Protein AF-A0A8J6TV56-F1 (afdb_monomer_lite)

Radius of gyration: 13.83 Å; chains: 1; bounding box: 32×34×37 Å

Secondary structure (DSSP, 8-state):
-EEE-GGGGT-SS-EEE----EEE--SS--SS-EEEE-----TT-TTPEEEEEETTEEEEEEEEEEE-SS-EEEEEGGGHHHHHHHHHHH--

pLDDT: mean 74.77, std 9.4, range [51.62, 90.5]

Foldseek 3Di:
DWWDDQVQVPGPDIDDDPPKDWDWCPVDPDPWTKIKIDDDDDPPQFQTFDWDADPNDTDGAWTFHDDDPGITIITGHPCPVVVVVCCVVVPD

Structure (mmCIF, N/CA/C/O backbone):
data_AF-A0A8J6TV56-F1
#
_entry.id   AF-A0A8J6TV56-F1
#
loop_
_atom_site.group_PDB
_atom_site.id
_atom_site.type_symbol
_atom_site.label_atom_id
_atom_site.label_alt_id
_atom_site.label_comp_id
_atom_site.label_asym_id
_atom_site.label_entity_id
_atom_site.label_seq_id
_atom_site.pdbx_PDB_ins_code
_atom_site.Cartn_x
_atom_site.Cartn_y
_atom_site.Cartn_z
_atom_site.occupancy
_atom_site.B_iso_or_equiv
_atom_site.auth_seq_id
_atom_site.auth_comp_id
_atom_site.auth_asym_id
_atom_site.auth_atom_id
_atom_site.pdbx_PDB_model_num
ATOM 1 N N . SER A 1 1 ? -4.439 -6.865 0.229 1.00 78.12 1 SER A N 1
ATOM 2 C CA . SER A 1 1 ? -4.288 -6.752 -1.227 1.00 78.12 1 SER A CA 1
ATOM 3 C C . SER A 1 1 ? -3.977 -5.333 -1.619 1.00 78.12 1 SER A C 1
ATOM 5 O O . SER A 1 1 ? -4.462 -4.416 -0.968 1.00 78.12 1 SER A O 1
ATOM 7 N N . HIS A 1 2 ? -3.185 -5.159 -2.665 1.00 75.94 2 HIS A N 1
ATOM 8 C CA . HIS A 1 2 ? -2.802 -3.861 -3.211 1.00 75.94 2 HIS A CA 1
ATOM 9 C C . HIS A 1 2 ? -3.393 -3.701 -4.612 1.00 75.94 2 HIS A C 1
ATOM 11 O O . HIS A 1 2 ? -3.500 -4.690 -5.344 1.00 75.94 2 HIS A O 1
ATOM 17 N N . VAL A 1 3 ? -3.797 -2.479 -4.960 1.00 75.69 3 VAL A N 1
ATOM 18 C CA . VAL A 1 3 ? -4.256 -2.139 -6.312 1.00 75.69 3 VAL A CA 1
ATOM 19 C C . VAL A 1 3 ? -3.106 -1.481 -7.042 1.00 75.69 3 VAL A C 1
ATOM 21 O O . VAL A 1 3 ? -2.724 -0.374 -6.687 1.00 75.69 3 VAL A O 1
ATOM 24 N N . GLY A 1 4 ? -2.590 -2.154 -8.065 1.00 68.38 4 GLY A N 1
ATOM 25 C CA . GLY A 1 4 ? -1.649 -1.567 -9.004 1.00 68.38 4 GLY A CA 1
ATOM 26 C C . GLY A 1 4 ? -2.355 -0.728 -10.071 1.00 68.38 4 GLY A C 1
ATOM 27 O O . GLY A 1 4 ? -3.510 -0.971 -10.441 1.00 68.38 4 GLY A O 1
ATOM 28 N N . TYR A 1 5 ? -1.627 0.242 -10.611 1.00 67.56 5 TYR A N 1
ATOM 29 C CA . TYR A 1 5 ? -2.027 1.034 -11.760 1.00 67.56 5 TYR A CA 1
ATOM 30 C C . TYR A 1 5 ? -1.780 0.177 -13.006 1.00 67.56 5 TYR A C 1
ATOM 32 O O . TYR A 1 5 ? -0.686 -0.356 -13.186 1.00 67.56 5 TYR A O 1
ATOM 40 N N . PRO A 1 6 ? -2.784 0.032 -13.883 1.00 63.09 6 PRO A N 1
ATOM 41 C CA . PRO A 1 6 ? -2.711 -0.858 -15.040 1.00 63.09 6 PRO A CA 1
ATOM 42 C C . PRO A 1 6 ? -1.500 -0.605 -15.945 1.00 63.09 6 PRO A C 1
ATOM 44 O O . PRO A 1 6 ? -0.884 -1.548 -16.445 1.00 63.09 6 PRO A O 1
ATOM 47 N N . ALA A 1 7 ? -1.177 0.676 -16.148 1.00 66.31 7 ALA A N 1
ATOM 48 C CA . ALA A 1 7 ? -0.137 1.124 -17.064 1.00 66.31 7 ALA A CA 1
ATOM 49 C C . ALA A 1 7 ? 1.253 0.616 -16.660 1.00 66.31 7 ALA A C 1
ATOM 51 O O .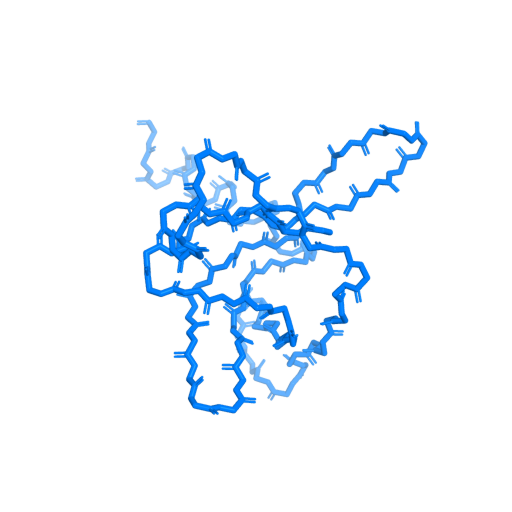 ALA A 1 7 ? 2.063 0.306 -17.532 1.00 66.31 7 ALA A O 1
ATOM 52 N N . ASP A 1 8 ? 1.489 0.448 -15.360 1.00 66.62 8 ASP A N 1
ATOM 53 C CA . ASP A 1 8 ? 2.779 0.034 -14.808 1.00 66.62 8 ASP A CA 1
ATOM 54 C C . ASP A 1 8 ? 3.163 -1.394 -15.219 1.00 66.62 8 ASP A C 1
ATOM 56 O O . ASP A 1 8 ? 4.339 -1.746 -15.252 1.00 66.62 8 ASP A O 1
ATOM 60 N N . PHE A 1 9 ? 2.170 -2.208 -15.587 1.00 68.88 9 PHE A N 1
ATOM 61 C CA . PHE A 1 9 ? 2.344 -3.598 -16.007 1.00 68.88 9 PHE A CA 1
ATOM 62 C C . PHE A 1 9 ? 1.863 -3.839 -17.447 1.00 68.88 9 PHE A C 1
ATOM 64 O O . PHE A 1 9 ? 1.561 -4.970 -17.827 1.00 68.88 9 PHE A O 1
ATOM 71 N N . GLY A 1 10 ? 1.761 -2.774 -18.256 1.00 70.25 10 GLY A N 1
ATOM 72 C CA . GLY A 1 10 ? 1.363 -2.854 -19.667 1.00 70.25 10 GLY A CA 1
ATOM 73 C C . GLY A 1 10 ? -0.103 -3.242 -19.897 1.00 70.25 10 GLY A C 1
ATOM 74 O O . GLY A 1 10 ? -0.465 -3.681 -20.989 1.00 70.25 10 GLY A O 1
ATOM 75 N N . GLY A 1 11 ? -0.951 -3.108 -18.875 1.00 72.06 11 GLY A N 1
ATOM 76 C CA . GLY A 1 11 ? -2.369 -3.449 -18.913 1.00 72.06 11 GLY A CA 1
ATOM 77 C C . GLY A 1 11 ? -3.292 -2.231 -18.988 1.00 72.06 11 GLY A C 1
ATOM 78 O O . GLY A 1 11 ? -2.902 -1.092 -18.754 1.00 72.06 11 GLY A O 1
ATOM 79 N N . LEU A 1 12 ? -4.570 -2.490 -19.279 1.00 70.81 12 LEU A N 1
ATOM 80 C CA . LEU A 1 12 ? -5.650 -1.488 -19.256 1.00 70.81 12 LEU A CA 1
ATOM 81 C C . LEU A 1 12 ? -6.607 -1.667 -18.065 1.00 70.81 12 LEU A C 1
ATOM 83 O O . LEU A 1 12 ? -7.541 -0.887 -17.896 1.00 70.81 12 LEU A O 1
ATOM 87 N N . ARG A 1 13 ? -6.414 -2.713 -17.252 1.00 67.94 13 ARG A N 1
ATOM 88 C CA . ARG A 1 13 ? -7.261 -3.036 -16.096 1.00 67.94 13 ARG A CA 1
ATOM 89 C C . ARG A 1 13 ? -6.464 -2.988 -14.795 1.00 67.94 13 ARG A C 1
ATOM 91 O O . ARG A 1 13 ? -5.312 -3.417 -14.814 1.00 67.94 13 ARG A O 1
ATOM 98 N N . PRO A 1 14 ? -7.060 -2.510 -13.684 1.00 65.06 14 PRO A N 1
ATOM 99 C CA . PRO A 1 14 ? -6.397 -2.531 -12.387 1.00 65.06 14 PRO A CA 1
ATOM 100 C C . PRO A 1 14 ? -5.983 -3.955 -12.032 1.00 65.06 14 PRO A C 1
ATOM 102 O O . PRO A 1 14 ? -6.792 -4.884 -12.130 1.00 65.06 14 PRO A O 1
ATOM 105 N N . THR A 1 15 ? -4.726 -4.128 -11.646 1.00 71.38 15 THR A N 1
ATOM 106 C CA . THR A 1 15 ? -4.191 -5.412 -11.201 1.00 71.38 15 THR A CA 1
ATOM 107 C C . THR A 1 15 ? -4.270 -5.474 -9.684 1.00 71.38 15 THR A C 1
ATOM 109 O O . THR A 1 15 ? -3.883 -4.543 -8.980 1.00 71.38 15 THR A O 1
ATOM 112 N N . TRP A 1 16 ? -4.818 -6.572 -9.170 1.00 74.06 16 TRP A N 1
ATOM 113 C CA . TRP A 1 16 ? -4.931 -6.802 -7.735 1.00 74.06 16 TRP A CA 1
ATOM 114 C C . TRP A 1 16 ? -3.910 -7.841 -7.323 1.00 74.06 16 TRP A C 1
ATOM 116 O O . TRP A 1 16 ? -3.973 -8.986 -7.775 1.00 74.06 16 TRP A O 1
ATOM 126 N N . GLN A 1 17 ? -3.012 -7.460 -6.426 1.00 80.88 17 GLN A N 1
ATOM 127 C CA . GLN A 1 17 ? -2.122 -8.414 -5.788 1.00 80.88 17 GLN A CA 1
ATOM 128 C C . GLN A 1 17 ? -2.668 -8.776 -4.410 1.00 80.88 17 GLN A C 1
ATOM 130 O O . GLN A 1 17 ? -2.934 -7.910 -3.574 1.00 80.88 17 GLN A O 1
ATOM 135 N N . ASN A 1 18 ? -2.852 -10.072 -4.179 1.00 82.62 18 ASN A N 1
ATOM 136 C CA . ASN A 1 18 ? -3.353 -10.634 -2.925 1.00 82.62 18 ASN A CA 1
ATOM 137 C C . ASN A 1 18 ? -2.212 -11.288 -2.129 1.00 82.62 18 ASN A C 1
ATOM 139 O O . ASN A 1 18 ? -1.102 -11.408 -2.633 1.00 82.62 18 ASN A O 1
ATOM 143 N N . ALA A 1 19 ? -2.504 -11.717 -0.895 1.00 80.19 19 ALA A N 1
ATOM 144 C CA . ALA A 1 19 ? -1.575 -12.471 -0.038 1.00 80.19 19 ALA A CA 1
ATOM 145 C C . ALA A 1 19 ? -0.194 -11.807 0.159 1.00 80.19 19 ALA A C 1
ATOM 147 O O . ALA A 1 19 ? 0.832 -12.477 0.220 1.00 80.19 19 ALA A O 1
ATOM 148 N N . ILE A 1 20 ? -0.178 -10.478 0.268 1.00 81.38 20 ILE A N 1
ATOM 149 C CA . ILE A 1 20 ? 1.037 -9.705 0.531 1.00 81.38 20 ILE A CA 1
ATOM 150 C C . ILE A 1 20 ? 1.368 -9.831 2.017 1.00 81.38 20 ILE A C 1
ATOM 152 O O . ILE A 1 20 ? 0.538 -9.488 2.862 1.00 81.38 20 ILE A O 1
ATOM 156 N N . SER A 1 21 ? 2.565 -10.322 2.331 1.00 78.06 21 SER A N 1
ATOM 157 C CA . SER A 1 21 ? 3.073 -10.341 3.698 1.00 78.06 21 SER A CA 1
ATOM 158 C C . SER A 1 21 ? 3.590 -8.963 4.096 1.00 78.06 21 SER A C 1
ATOM 160 O O . SER A 1 21 ? 4.269 -8.285 3.321 1.00 78.06 21 SER A O 1
ATOM 162 N N . PHE A 1 22 ? 3.258 -8.574 5.324 1.00 76.44 22 PHE A N 1
ATOM 163 C CA . PHE A 1 22 ? 3.831 -7.423 6.000 1.00 76.44 22 PHE A CA 1
ATOM 164 C C . PHE A 1 22 ? 4.803 -7.918 7.053 1.00 76.44 22 PHE A C 1
ATOM 166 O O . PHE A 1 22 ? 4.419 -8.691 7.929 1.00 76.44 22 PHE A O 1
ATOM 173 N N . ASP A 1 23 ? 6.043 -7.467 6.949 1.00 71.94 23 ASP A N 1
ATOM 174 C CA . ASP A 1 23 ? 7.039 -7.626 7.992 1.00 71.94 23 ASP A CA 1
ATOM 175 C C . ASP A 1 23 ? 7.151 -6.263 8.674 1.00 71.94 23 ASP A C 1
ATOM 177 O O . ASP A 1 23 ? 7.626 -5.285 8.092 1.00 71.94 23 ASP A O 1
ATOM 181 N N . GLY A 1 24 ? 6.549 -6.140 9.855 1.00 60.31 24 GLY A N 1
ATOM 182 C CA . GLY A 1 24 ? 6.549 -4.876 10.582 1.00 60.31 24 GLY A CA 1
ATOM 183 C C . GLY A 1 24 ? 7.968 -4.542 11.020 1.00 60.31 24 GLY A C 1
ATOM 184 O O . GLY A 1 24 ? 8.604 -5.355 11.691 1.00 60.31 24 GLY A O 1
ATOM 185 N N . ASP A 1 25 ? 8.459 -3.344 10.698 1.00 61.16 25 ASP A N 1
ATOM 186 C CA . ASP A 1 25 ? 9.688 -2.864 11.314 1.00 61.16 25 ASP A CA 1
ATOM 187 C C . ASP A 1 25 ? 9.376 -2.362 12.723 1.00 61.16 25 ASP A C 1
ATOM 189 O O . ASP A 1 25 ? 9.090 -1.188 12.950 1.00 61.16 25 ASP A O 1
ATOM 193 N N . ASN A 1 26 ? 9.393 -3.274 13.691 1.00 51.81 26 ASN A N 1
ATOM 194 C CA . ASN A 1 26 ? 9.298 -2.916 15.106 1.00 51.81 26 ASN A CA 1
ATOM 195 C C . ASN A 1 26 ? 10.640 -2.432 15.687 1.00 51.81 26 ASN A C 1
ATOM 197 O O . ASN A 1 26 ? 10.711 -2.161 16.885 1.00 51.81 26 ASN A O 1
ATOM 201 N N . SER A 1 27 ? 11.709 -2.381 14.882 1.00 51.62 27 SER A N 1
ATOM 202 C CA . SER A 1 27 ? 13.054 -2.021 15.342 1.00 51.62 27 SER A CA 1
ATOM 203 C C . SER A 1 27 ? 13.370 -0.532 15.199 1.00 51.62 27 SER A C 1
ATOM 205 O O . SER A 1 27 ? 14.284 -0.045 15.865 1.00 51.62 27 SER A O 1
ATOM 207 N N . GLN A 1 28 ? 12.596 0.202 14.395 1.00 56.97 28 GLN A N 1
ATOM 208 C CA . GLN A 1 28 ? 12.726 1.652 14.262 1.00 56.97 28 GLN A CA 1
ATOM 209 C C . GLN A 1 28 ? 11.847 2.366 15.304 1.00 56.97 28 GLN A C 1
ATOM 211 O O . GLN A 1 28 ? 10.647 2.091 15.379 1.00 56.97 28 GLN A O 1
ATOM 216 N N . PRO A 1 29 ? 12.403 3.291 16.110 1.00 52.56 29 PRO A N 1
ATOM 217 C CA . PRO A 1 29 ? 11.661 4.092 17.085 1.00 52.56 29 PRO A CA 1
ATOM 218 C C . PRO A 1 29 ? 10.863 5.221 16.407 1.00 52.56 29 PRO A C 1
ATOM 220 O O . PRO A 1 29 ? 10.901 6.373 16.843 1.00 52.56 29 PRO A O 1
ATOM 223 N N . ASP A 1 30 ? 10.141 4.900 15.337 1.00 55.28 30 ASP A N 1
ATOM 224 C CA . ASP A 1 30 ? 9.357 5.869 14.584 1.00 55.28 30 ASP A CA 1
ATOM 225 C C . ASP A 1 30 ? 7.928 5.937 15.128 1.00 55.28 30 ASP A C 1
ATOM 227 O O . ASP A 1 30 ? 7.286 4.934 15.440 1.00 55.28 30 ASP A O 1
ATOM 231 N N . SER A 1 31 ? 7.408 7.159 15.235 1.00 54.50 31 SER A N 1
ATOM 232 C CA . SER A 1 31 ? 6.053 7.445 15.733 1.00 54.50 31 SER A CA 1
ATOM 233 C C . SER A 1 31 ? 4.942 6.900 14.826 1.00 54.50 31 SER A C 1
ATOM 235 O O . SER A 1 31 ? 3.809 6.741 15.279 1.00 54.50 31 SER A O 1
ATOM 237 N N . ASN A 1 32 ? 5.283 6.571 13.576 1.00 60.62 32 ASN A N 1
ATOM 238 C CA . ASN A 1 32 ? 4.419 5.931 12.596 1.00 60.62 32 ASN A CA 1
ATOM 239 C C . ASN A 1 32 ? 5.135 4.681 12.074 1.00 60.62 32 ASN A C 1
ATOM 241 O O . ASN A 1 32 ? 6.218 4.783 11.505 1.00 60.62 32 ASN A O 1
ATOM 245 N N . GLN A 1 33 ? 4.534 3.509 12.274 1.00 67.19 33 GLN A N 1
ATOM 246 C CA . GLN A 1 33 ? 5.180 2.227 11.998 1.00 67.19 33 GLN A CA 1
ATOM 247 C C . GLN A 1 33 ? 5.549 2.094 10.510 1.00 67.19 33 GLN A C 1
ATOM 249 O O . GLN A 1 33 ? 4.680 2.174 9.631 1.00 67.19 33 GLN A O 1
ATOM 254 N N . SER A 1 34 ? 6.842 1.890 10.243 1.00 74.44 34 SER A N 1
ATOM 255 C CA . SER A 1 34 ? 7.340 1.465 8.936 1.00 74.44 34 SER A CA 1
ATOM 256 C C . SER A 1 34 ? 7.028 -0.019 8.747 1.00 74.44 34 SER A C 1
ATOM 258 O O . SER A 1 34 ? 7.228 -0.840 9.646 1.00 74.44 34 SER A O 1
ATOM 260 N N . ILE A 1 35 ? 6.473 -0.367 7.593 1.00 81.38 35 ILE A N 1
ATOM 261 C CA . ILE A 1 35 ? 6.056 -1.725 7.255 1.00 81.38 35 ILE A CA 1
ATOM 262 C C . ILE A 1 35 ? 6.816 -2.143 6.006 1.00 81.38 35 ILE A C 1
ATOM 264 O O . ILE A 1 35 ? 6.659 -1.532 4.948 1.00 81.38 35 ILE A O 1
ATOM 268 N N . TYR A 1 36 ? 7.591 -3.217 6.108 1.00 84.94 36 TYR A N 1
ATOM 269 C CA . TYR A 1 36 ? 8.175 -3.863 4.943 1.00 84.94 36 TYR A CA 1
ATOM 270 C C . TYR A 1 36 ? 7.165 -4.796 4.296 1.00 84.94 36 TYR A C 1
ATOM 272 O O . TYR A 1 36 ? 6.360 -5.441 4.972 1.00 84.94 36 TYR A O 1
ATOM 280 N N . HIS A 1 37 ? 7.224 -4.912 2.977 1.00 83.69 37 HIS A N 1
ATOM 281 C CA . HIS A 1 37 ? 6.416 -5.879 2.253 1.00 83.69 37 HIS A CA 1
ATOM 282 C C . HIS A 1 37 ? 7.070 -6.318 0.949 1.00 83.69 37 HIS A C 1
ATOM 284 O O . HIS A 1 37 ? 7.978 -5.679 0.419 1.00 83.69 37 HIS A O 1
ATOM 290 N N . TRP A 1 38 ? 6.542 -7.419 0.423 1.00 79.75 38 TRP A N 1
ATOM 291 C CA . TRP A 1 38 ? 7.029 -8.090 -0.785 1.00 79.75 38 TRP A CA 1
ATOM 292 C C . TRP A 1 38 ? 6.022 -8.029 -1.938 1.00 79.75 38 TRP A C 1
ATOM 294 O O . TRP A 1 38 ? 6.095 -8.801 -2.886 1.00 79.75 38 TRP A O 1
ATOM 304 N N . GLY A 1 39 ? 5.037 -7.136 -1.826 1.00 78.62 39 GLY A N 1
ATOM 305 C CA . GLY A 1 39 ? 4.114 -6.840 -2.921 1.00 78.62 39 GLY A CA 1
ATOM 306 C C . GLY A 1 39 ? 4.852 -6.221 -4.110 1.00 78.62 39 GLY A C 1
ATOM 307 O O . GLY A 1 39 ? 5.770 -5.443 -3.891 1.00 78.62 39 GLY A O 1
ATOM 308 N N . ASP A 1 40 ? 4.441 -6.529 -5.335 1.00 78.50 40 ASP A N 1
ATOM 309 C CA . ASP A 1 40 ? 4.961 -5.942 -6.563 1.00 78.50 40 ASP A CA 1
ATOM 310 C C . ASP A 1 40 ? 4.492 -4.487 -6.655 1.00 78.50 40 ASP A C 1
ATOM 312 O O . ASP A 1 40 ? 3.294 -4.188 -6.649 1.00 78.50 40 ASP A O 1
ATOM 316 N N . VAL A 1 41 ? 5.452 -3.569 -6.723 1.00 78.31 41 VAL A N 1
ATOM 317 C CA . VAL A 1 41 ? 5.217 -2.125 -6.759 1.00 78.31 41 VAL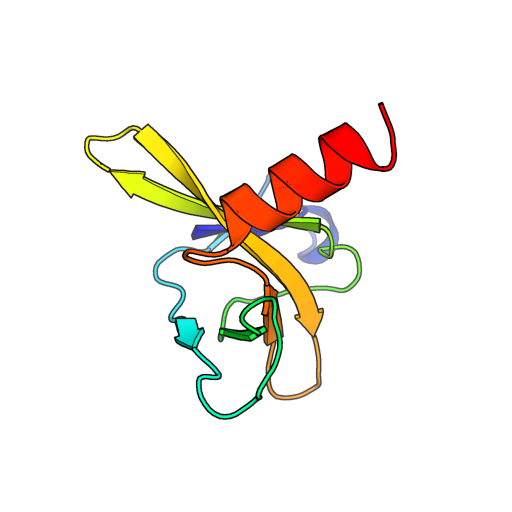 A CA 1
ATOM 318 C C . VAL A 1 41 ? 6.063 -1.514 -7.863 1.00 78.31 41 VAL A C 1
ATOM 320 O O . VAL A 1 41 ? 7.225 -1.872 -8.036 1.00 78.31 41 VAL A O 1
ATOM 323 N N . ALA A 1 42 ? 5.475 -0.571 -8.592 1.00 77.06 42 ALA A N 1
ATOM 324 C CA . ALA A 1 42 ? 6.151 0.224 -9.604 1.00 77.06 42 ALA A CA 1
ATOM 325 C C . ALA A 1 42 ? 6.229 1.702 -9.193 1.00 77.06 42 ALA A C 1
ATOM 327 O O . ALA A 1 42 ? 5.513 2.171 -8.302 1.00 77.06 42 ALA A O 1
ATOM 328 N N . VAL A 1 43 ? 7.104 2.452 -9.864 1.00 78.12 43 VAL A N 1
ATOM 329 C CA . VAL A 1 43 ? 7.210 3.905 -9.687 1.00 78.12 43 VAL A CA 1
ATOM 330 C C . VAL A 1 43 ? 5.867 4.557 -10.023 1.00 78.12 43 VAL A C 1
ATOM 332 O O . VAL A 1 43 ? 5.312 4.318 -11.087 1.00 78.12 43 VAL A O 1
ATOM 335 N N . GLY A 1 44 ? 5.362 5.397 -9.116 1.00 78.44 44 GLY A N 1
ATOM 336 C CA . GLY A 1 44 ? 4.055 6.053 -9.245 1.00 78.44 44 GL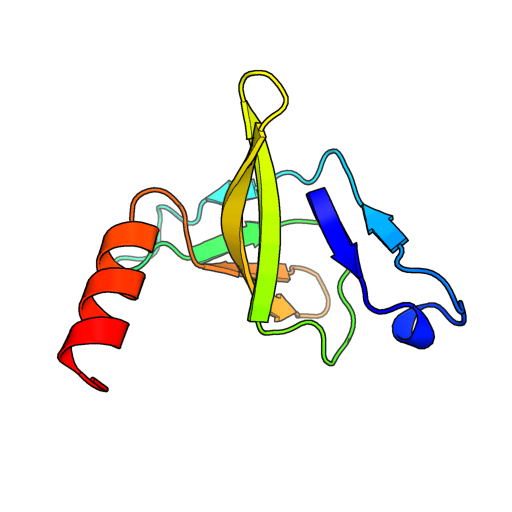Y A CA 1
ATOM 337 C C . GLY A 1 44 ? 2.957 5.456 -8.360 1.00 78.44 44 GLY A C 1
ATOM 338 O O . GLY A 1 44 ? 1.938 6.105 -8.161 1.00 78.44 44 GLY A O 1
ATOM 339 N N . GLN A 1 45 ? 3.182 4.286 -7.753 1.00 79.31 45 GLN A N 1
ATOM 340 C CA . GLN A 1 45 ? 2.248 3.639 -6.815 1.00 79.31 45 GLN A CA 1
ATOM 341 C C . GLN A 1 45 ? 2.205 4.259 -5.408 1.00 79.31 45 GLN A C 1
ATOM 343 O O . GLN A 1 45 ? 1.373 3.865 -4.590 1.00 79.31 45 GLN A O 1
ATOM 348 N N . SER A 1 46 ? 3.100 5.197 -5.086 1.00 84.19 46 SER A N 1
ATOM 349 C CA . SER A 1 46 ? 3.110 5.867 -3.780 1.00 84.19 46 SER A CA 1
ATOM 350 C C . SER A 1 46 ? 1.761 6.540 -3.495 1.00 84.19 46 SER A C 1
ATOM 352 O O . SER A 1 46 ? 1.177 7.187 -4.362 1.00 84.19 46 SER A O 1
ATOM 354 N N . GLY A 1 47 ? 1.252 6.377 -2.274 1.00 81.88 47 GLY A N 1
ATOM 355 C CA . GLY A 1 47 ? -0.097 6.788 -1.875 1.00 81.88 47 GLY A CA 1
ATOM 356 C C . GLY A 1 47 ? -1.175 5.717 -2.0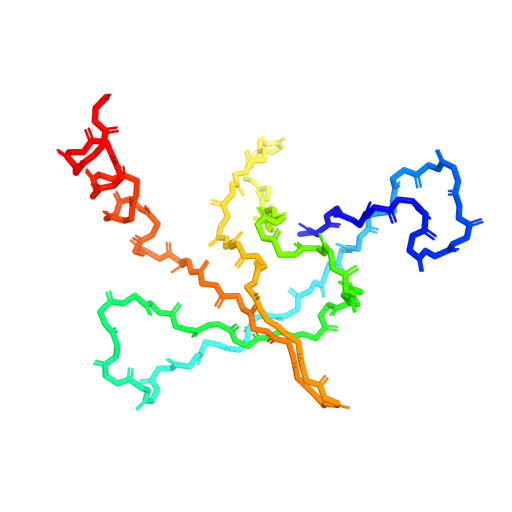87 1.00 81.88 47 GLY A C 1
ATOM 357 O O . GLY A 1 47 ? -2.283 5.868 -1.571 1.00 81.88 47 GLY A O 1
ATOM 358 N N . GLY A 1 48 ? -0.870 4.623 -2.794 1.00 84.06 48 GLY A N 1
ATOM 359 C CA . GLY A 1 48 ? -1.777 3.490 -2.986 1.00 84.06 48 GLY A CA 1
ATOM 360 C C . GLY A 1 48 ? -2.101 2.770 -1.674 1.00 84.06 48 GLY A C 1
ATOM 361 O O . GLY A 1 48 ? -1.223 2.525 -0.850 1.00 84.06 48 GLY A O 1
ATOM 362 N N . ALA A 1 49 ? -3.372 2.432 -1.457 1.00 85.00 49 ALA A N 1
ATOM 363 C CA . ALA A 1 49 ? -3.804 1.752 -0.239 1.00 85.00 49 ALA A CA 1
ATOM 364 C C . ALA A 1 49 ? -3.617 0.232 -0.335 1.00 85.00 49 ALA A C 1
ATOM 366 O O . ALA A 1 49 ? -4.017 -0.411 -1.312 1.00 85.00 49 ALA A O 1
ATOM 367 N N . PHE A 1 50 ? -3.100 -0.359 0.738 1.00 85.25 50 PHE A N 1
ATOM 368 C CA . PHE A 1 50 ? -3.239 -1.780 1.005 1.00 85.25 50 PHE A CA 1
ATOM 369 C C . PHE A 1 50 ? -4.524 -2.034 1.777 1.00 85.25 50 PHE A C 1
ATOM 371 O O . PHE A 1 50 ? -4.796 -1.417 2.807 1.00 85.25 50 PHE A O 1
ATOM 378 N N . TRP A 1 51 ? -5.286 -3.002 1.294 1.00 86.38 51 TRP A N 1
ATOM 379 C CA . TRP A 1 51 ? -6.587 -3.374 1.819 1.00 86.38 51 TRP A CA 1
ATOM 380 C C . TRP A 1 51 ? -6.520 -4.705 2.559 1.00 86.38 51 TRP A C 1
ATOM 382 O O . TRP A 1 51 ? -5.866 -5.645 2.102 1.00 86.38 51 TRP A O 1
ATOM 392 N N . ALA A 1 52 ? -7.246 -4.821 3.659 1.00 84.38 52 ALA A N 1
ATOM 393 C CA . ALA A 1 52 ? -7.593 -6.103 4.258 1.00 84.38 52 ALA A CA 1
ATOM 394 C C . ALA A 1 52 ? -9.114 -6.204 4.399 1.00 84.38 52 ALA A C 1
ATOM 396 O O . ALA A 1 52 ? -9.809 -5.190 4.475 1.00 84.38 52 ALA A O 1
ATOM 397 N N . TRP A 1 53 ? -9.628 -7.433 4.370 1.00 82.56 53 TRP A N 1
ATOM 398 C CA . TRP A 1 53 ? -11.062 -7.701 4.356 1.00 82.56 53 TRP A CA 1
ATOM 399 C C . TRP A 1 53 ? -11.488 -8.350 5.664 1.00 82.56 53 TRP A C 1
ATOM 401 O O . TRP A 1 53 ? -11.009 -9.430 6.006 1.00 82.56 53 TRP A O 1
ATOM 411 N N . TRP A 1 54 ? -12.439 -7.722 6.349 1.00 83.88 54 TRP A N 1
ATOM 412 C CA . TRP A 1 54 ? -13.097 -8.272 7.532 1.00 83.88 54 TRP A CA 1
ATOM 413 C C . TRP A 1 54 ? -14.589 -8.348 7.269 1.00 83.88 54 TRP A C 1
ATOM 415 O O . TRP A 1 54 ? -15.207 -7.361 6.881 1.00 83.88 54 TRP A O 1
ATOM 425 N N . SER A 1 55 ? -15.171 -9.538 7.428 1.00 90.50 55 SER A N 1
ATOM 426 C CA . SER A 1 55 ? -16.596 -9.768 7.147 1.00 90.50 55 SER A CA 1
ATOM 427 C C . SER A 1 55 ? -17.029 -9.302 5.743 1.00 90.50 55 SER A C 1
ATOM 429 O O . SER A 1 55 ? -18.150 -8.842 5.552 1.00 90.50 55 SER A O 1
ATOM 431 N N . GLY A 1 56 ? -16.126 -9.385 4.757 1.00 87.06 56 GLY A N 1
ATOM 432 C CA . GLY A 1 56 ? -16.363 -8.940 3.378 1.00 87.06 56 GLY A CA 1
ATOM 433 C C . GLY A 1 56 ? -16.191 -7.434 3.130 1.00 87.06 56 GLY A C 1
ATOM 434 O O . GLY A 1 56 ? -16.262 -7.010 1.979 1.00 87.06 56 GLY A O 1
ATOM 435 N N . VAL A 1 57 ? -15.916 -6.632 4.161 1.00 85.88 57 VAL A N 1
ATOM 436 C CA . VAL A 1 57 ? -15.707 -5.182 4.047 1.00 85.88 57 VAL A CA 1
ATOM 437 C C . VAL A 1 57 ? -14.211 -4.875 3.904 1.00 85.88 57 VAL A C 1
ATOM 439 O O . VAL A 1 57 ? -13.423 -5.374 4.712 1.00 85.88 57 VAL A O 1
ATOM 442 N N . PRO A 1 58 ? -13.786 -4.082 2.901 1.00 85.06 58 PRO A N 1
ATOM 443 C CA . PRO A 1 58 ? -12.394 -3.669 2.758 1.00 85.0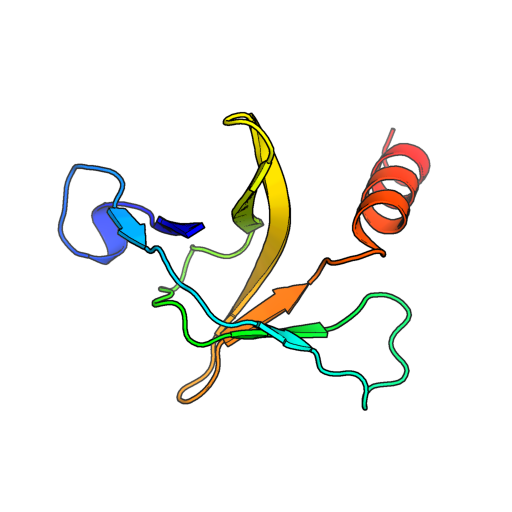6 58 PRO A CA 1
ATOM 444 C C . PRO A 1 58 ? -12.056 -2.505 3.699 1.00 85.06 58 PRO A C 1
ATOM 446 O O . PRO A 1 58 ? -12.783 -1.515 3.761 1.00 85.06 58 PRO A O 1
ATOM 449 N N . HIS A 1 59 ? -10.908 -2.579 4.369 1.00 82.75 59 HIS A N 1
ATOM 450 C CA . HIS A 1 59 ? -10.342 -1.464 5.132 1.00 82.75 59 HIS A CA 1
ATOM 451 C C . HIS A 1 59 ? -8.892 -1.213 4.723 1.00 82.75 59 HIS A C 1
ATOM 453 O O . HIS A 1 59 ? -8.129 -2.158 4.510 1.00 82.75 59 HIS A O 1
ATOM 459 N N . ALA A 1 60 ? -8.521 0.064 4.617 1.00 84.69 60 ALA A N 1
ATOM 460 C CA . ALA A 1 60 ? -7.148 0.474 4.361 1.00 84.69 60 ALA A CA 1
ATOM 461 C C . ALA A 1 60 ? -6.307 0.247 5.624 1.00 84.69 60 ALA A C 1
ATOM 463 O O . ALA A 1 60 ? -6.628 0.774 6.689 1.00 84.69 60 ALA A O 1
ATOM 464 N N . VAL A 1 61 ? -5.248 -0.550 5.501 1.00 82.31 61 VAL A N 1
ATOM 465 C CA . VAL A 1 61 ? -4.383 -0.968 6.622 1.00 82.31 61 VAL A CA 1
ATOM 466 C C . VAL A 1 61 ? -2.966 -0.429 6.531 1.00 82.31 61 VAL A C 1
ATOM 468 O O . VAL A 1 61 ? -2.273 -0.344 7.543 1.00 82.31 61 VAL A O 1
ATOM 471 N N . SER A 1 62 ? -2.537 -0.042 5.335 1.00 83.81 62 SER A N 1
ATOM 472 C CA . SER A 1 62 ? -1.285 0.666 5.098 1.00 83.81 62 SER A CA 1
ATOM 473 C C . SER A 1 62 ? -1.342 1.391 3.761 1.00 83.81 62 SER A C 1
ATOM 475 O O . SER A 1 62 ? -2.247 1.171 2.951 1.00 83.81 62 SER A O 1
ATOM 477 N N . VAL A 1 63 ? -0.389 2.287 3.549 1.00 86.12 63 VAL A N 1
ATOM 478 C CA . VAL A 1 63 ? -0.237 3.070 2.328 1.00 86.12 63 VAL A CA 1
ATOM 479 C C . VAL A 1 63 ? 1.161 2.840 1.776 1.00 86.12 63 VAL A C 1
ATOM 481 O O . VAL A 1 63 ? 2.144 2.957 2.511 1.00 86.12 63 VAL A O 1
ATOM 484 N N . GLN A 1 64 ? 1.239 2.518 0.488 1.00 87.50 64 GLN A N 1
ATOM 485 C CA . GLN A 1 64 ? 2.481 2.389 -0.259 1.00 87.50 64 GLN A CA 1
ATOM 486 C C . GLN A 1 64 ? 3.260 3.701 -0.206 1.00 87.50 64 GLN A C 1
ATOM 488 O O . GLN A 1 64 ? 2.718 4.756 -0.531 1.00 87.50 64 GLN A O 1
ATOM 493 N N . SER A 1 65 ? 4.534 3.646 0.175 1.00 84.81 65 SER A N 1
ATOM 494 C CA . SER A 1 65 ? 5.352 4.847 0.362 1.00 84.81 65 SER A CA 1
ATOM 495 C C . SER A 1 65 ? 6.588 4.837 -0.529 1.00 84.81 65 SER A C 1
ATOM 497 O O . SER A 1 65 ? 6.774 5.756 -1.329 1.00 84.81 65 SER A O 1
ATOM 499 N N . ALA A 1 66 ? 7.391 3.772 -0.464 1.00 82.25 66 ALA A N 1
ATOM 500 C CA . ALA A 1 66 ? 8.660 3.686 -1.180 1.00 82.25 66 ALA A CA 1
ATOM 501 C C . ALA A 1 66 ? 8.985 2.256 -1.629 1.00 82.25 66 ALA A C 1
ATOM 503 O O . ALA A 1 66 ? 8.374 1.283 -1.187 1.00 82.25 66 ALA A O 1
ATOM 504 N N . HIS A 1 67 ? 9.949 2.143 -2.532 1.00 81.31 67 HIS A N 1
ATOM 505 C CA . HIS A 1 67 ? 10.385 0.891 -3.137 1.00 81.31 67 HIS A CA 1
ATOM 506 C C . HIS A 1 67 ? 11.907 0.975 -3.348 1.00 81.31 67 HIS A C 1
ATOM 508 O O . HIS A 1 67 ? 12.403 2.028 -3.756 1.00 81.31 67 HIS A O 1
ATOM 514 N N . ASP A 1 68 ? 12.642 -0.092 -3.041 1.00 78.12 68 ASP A N 1
ATOM 515 C CA . ASP A 1 68 ? 14.062 -0.250 -3.372 1.00 78.12 68 ASP A CA 1
ATOM 516 C C . ASP A 1 68 ? 14.298 -1.540 -4.187 1.00 78.12 68 ASP A C 1
ATOM 518 O O . ASP A 1 68 ? 13.353 -2.228 -4.579 1.00 78.12 68 ASP A O 1
ATOM 522 N N . SER A 1 69 ? 15.557 -1.853 -4.512 1.00 74.38 69 SER A N 1
ATOM 523 C CA . SER A 1 69 ? 15.911 -3.010 -5.350 1.00 74.38 69 SER A CA 1
ATOM 524 C C . SER A 1 69 ? 15.662 -4.381 -4.705 1.00 74.38 69 SER A C 1
ATOM 526 O O . SER A 1 69 ? 15.775 -5.395 -5.393 1.00 74.38 69 SER A O 1
ATOM 528 N N . GLY A 1 70 ? 15.336 -4.442 -3.415 1.00 74.00 70 GLY A N 1
ATOM 529 C CA . GLY A 1 70 ? 15.091 -5.679 -2.679 1.00 74.00 70 GLY A CA 1
ATOM 530 C C . GLY A 1 70 ? 13.907 -5.653 -1.709 1.00 74.00 70 GLY A C 1
ATOM 531 O O . GLY A 1 70 ? 13.538 -6.721 -1.227 1.00 74.00 70 GLY A O 1
ATOM 532 N N . ARG A 1 71 ? 13.322 -4.493 -1.390 1.00 77.06 71 ARG A N 1
ATOM 533 C CA . ARG A 1 71 ? 12.251 -4.314 -0.398 1.00 77.06 71 ARG A CA 1
ATOM 534 C C . ARG A 1 71 ? 11.339 -3.148 -0.749 1.00 77.06 71 ARG A C 1
ATOM 536 O O . ARG A 1 71 ? 11.777 -2.109 -1.236 1.00 77.06 71 ARG A O 1
ATOM 543 N N . ASN A 1 72 ? 10.067 -3.305 -0.397 1.00 85.56 72 ASN A N 1
ATOM 544 C CA . ASN A 1 72 ? 9.075 -2.247 -0.509 1.00 85.56 72 ASN A CA 1
ATOM 545 C C . ASN A 1 72 ? 8.604 -1.804 0.874 1.00 85.56 72 ASN A C 1
ATOM 547 O O . ASN A 1 72 ? 8.610 -2.578 1.835 1.00 85.56 72 ASN A O 1
ATOM 551 N N . TYR A 1 73 ? 8.234 -0.531 0.955 1.00 85.25 73 TYR A N 1
ATOM 552 C CA . TYR A 1 73 ? 7.958 0.180 2.188 1.00 85.25 73 TYR A CA 1
ATOM 553 C C . TYR A 1 73 ? 6.559 0.772 2.130 1.00 85.25 73 TYR A C 1
ATOM 555 O O . TYR A 1 73 ? 6.208 1.538 1.222 1.00 85.25 73 TYR A O 1
ATOM 563 N N . ALA A 1 74 ? 5.800 0.491 3.172 1.00 85.81 74 ALA A N 1
ATOM 564 C CA . ALA A 1 74 ? 4.514 1.087 3.445 1.00 85.81 74 ALA A CA 1
ATOM 565 C C . ALA A 1 74 ? 4.529 1.719 4.839 1.00 85.81 74 ALA A C 1
ATOM 567 O O . ALA A 1 74 ? 5.369 1.406 5.680 1.00 85.81 74 ALA A O 1
ATOM 568 N N . SER A 1 75 ? 3.574 2.602 5.099 1.00 82.31 75 SER A N 1
ATOM 569 C CA . SER A 1 75 ? 3.309 3.090 6.452 1.00 82.31 75 SER A CA 1
ATOM 570 C C . SER A 1 75 ? 1.854 2.847 6.811 1.00 82.31 75 SER A C 1
ATOM 572 O O . SER A 1 75 ? 0.970 2.936 5.954 1.00 82.31 75 SER A O 1
ATOM 574 N N . GLY A 1 76 ? 1.591 2.495 8.066 1.00 77.50 76 GLY A N 1
ATOM 575 C CA . GLY A 1 76 ? 0.230 2.262 8.527 1.00 77.50 76 GLY A CA 1
ATOM 576 C C . GLY A 1 76 ? 0.138 1.471 9.824 1.00 77.50 76 GLY A C 1
ATOM 577 O O . GLY A 1 76 ? 0.809 1.781 10.804 1.00 77.50 76 GLY A O 1
ATOM 578 N N . GLY A 1 77 ? -0.751 0.478 9.847 1.00 70.50 77 GLY A N 1
ATOM 579 C CA . GLY A 1 77 ? -1.040 -0.321 11.035 1.00 70.50 77 GLY A CA 1
ATOM 580 C C . GLY A 1 77 ? -1.921 0.418 12.045 1.00 70.50 77 GLY A C 1
ATOM 581 O O . GLY A 1 77 ? -2.799 1.203 11.678 1.00 70.50 77 GLY A O 1
ATOM 582 N N . SER A 1 78 ? -1.688 0.184 13.340 1.00 65.25 78 SER A N 1
ATOM 583 C CA . SER A 1 78 ? -2.468 0.797 14.429 1.00 65.25 78 SER A CA 1
ATOM 584 C C . SER A 1 78 ? -2.361 2.324 14.487 1.00 65.25 78 SER A C 1
ATOM 586 O O . SER A 1 78 ? -3.156 2.963 15.171 1.00 65.25 78 SER A O 1
ATOM 588 N N . PHE A 1 79 ? -1.402 2.911 13.767 1.00 67.75 79 PHE A N 1
ATOM 589 C CA . PHE A 1 79 ? -1.143 4.350 13.737 1.00 67.75 79 PHE A CA 1
ATOM 590 C C . PHE A 1 79 ? -1.850 5.087 12.589 1.00 67.75 79 PHE A C 1
ATOM 592 O O . PHE A 1 79 ? -1.829 6.316 12.567 1.00 67.75 79 PHE A O 1
ATOM 599 N N . ILE A 1 80 ? -2.546 4.391 11.675 1.00 70.19 80 ILE A N 1
ATOM 600 C CA . ILE A 1 80 ? -3.356 5.049 10.627 1.00 70.19 80 ILE A CA 1
ATOM 601 C C . ILE A 1 80 ? -4.347 6.075 11.200 1.00 70.19 80 ILE A C 1
ATOM 603 O O . ILE A 1 80 ? -4.415 7.181 10.663 1.00 70.19 80 ILE A O 1
ATOM 607 N N . PRO A 1 81 ? -5.089 5.791 12.288 1.00 70.69 81 PRO A N 1
ATOM 608 C CA . PRO A 1 81 ? -5.970 6.787 12.890 1.00 70.69 81 PRO A CA 1
ATOM 609 C C . PRO A 1 81 ? -5.229 8.050 13.346 1.00 70.69 81 PRO A C 1
ATOM 611 O O . PRO A 1 81 ? -5.757 9.149 13.190 1.00 70.69 81 PRO A O 1
ATOM 614 N N . ASN A 1 82 ? -3.996 7.920 13.850 1.00 67.44 82 ASN A N 1
ATOM 615 C CA . ASN A 1 82 ? -3.178 9.069 14.244 1.00 67.44 82 ASN A CA 1
ATOM 616 C C . ASN A 1 82 ? -2.786 9.907 13.024 1.00 67.44 82 ASN A C 1
ATOM 618 O O . ASN A 1 82 ? -2.918 11.127 13.066 1.00 67.44 82 ASN A O 1
ATOM 622 N N . LEU A 1 83 ? -2.401 9.259 11.920 1.00 66.31 83 LEU A N 1
ATOM 623 C CA . LEU A 1 83 ? -2.089 9.936 10.661 1.00 66.31 83 LEU A CA 1
ATOM 624 C C . LEU A 1 83 ? -3.311 10.677 10.093 1.00 66.31 83 LEU A C 1
ATOM 626 O O . LEU A 1 83 ? -3.204 11.838 9.705 1.00 66.31 83 LEU A O 1
ATOM 630 N N . ILE A 1 84 ? -4.489 10.042 10.096 1.00 70.25 84 ILE A N 1
ATOM 631 C CA . ILE A 1 84 ? -5.749 10.664 9.653 1.00 70.25 84 ILE A CA 1
ATOM 632 C C . ILE A 1 84 ? -6.089 11.873 10.532 1.00 70.25 84 ILE A C 1
ATOM 634 O O . ILE A 1 84 ? -6.436 12.937 10.019 1.00 70.25 84 ILE A O 1
ATOM 638 N N . ASN A 1 85 ? -5.976 11.733 11.854 1.00 71.94 85 ASN A N 1
ATOM 639 C CA . ASN A 1 85 ? -6.247 12.822 12.791 1.00 71.94 85 ASN A CA 1
ATOM 640 C C . ASN A 1 85 ? -5.258 13.982 12.618 1.00 71.94 85 ASN A C 1
ATOM 642 O O . ASN A 1 85 ? -5.671 15.141 12.651 1.00 71.94 85 ASN A O 1
ATOM 646 N N .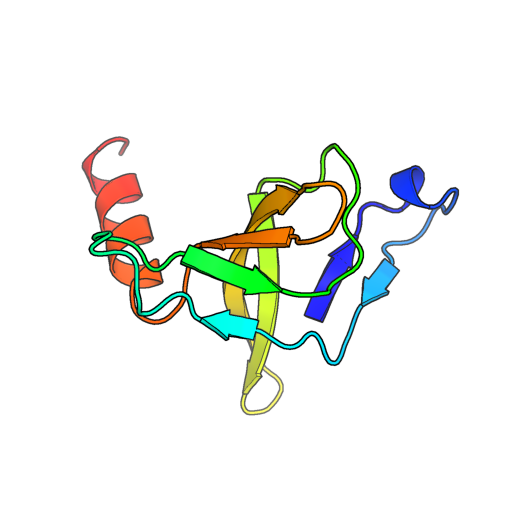 GLN A 1 86 ? -3.977 13.697 12.375 1.00 71.12 86 GLN A N 1
ATOM 647 C CA . GLN A 1 86 ? -2.975 14.720 12.085 1.00 71.12 86 GLN A CA 1
ATOM 648 C C . GLN A 1 86 ? -3.276 15.439 10.766 1.00 71.12 86 GLN A C 1
ATOM 650 O O . GLN A 1 86 ? -3.266 16.664 10.734 1.00 71.12 86 GLN A O 1
ATOM 655 N N . ALA A 1 87 ? -3.603 14.711 9.695 1.00 68.19 87 ALA A N 1
ATOM 656 C CA . ALA A 1 87 ? -3.936 15.316 8.405 1.00 68.19 87 ALA A CA 1
ATOM 657 C C . ALA A 1 87 ? -5.142 16.264 8.516 1.00 68.19 87 ALA A C 1
ATOM 659 O O . ALA A 1 87 ? -5.072 17.403 8.064 1.00 68.19 87 ALA A O 1
ATOM 660 N N . ARG A 1 88 ? -6.208 15.831 9.204 1.00 74.44 88 ARG A N 1
ATOM 661 C CA . ARG A 1 88 ? -7.425 16.636 9.420 1.00 74.44 88 ARG A CA 1
ATOM 662 C C . ARG A 1 88 ? -7.213 17.872 10.292 1.00 74.44 88 ARG A C 1
ATOM 664 O O . ARG A 1 88 ? -7.998 18.807 10.202 1.00 74.44 88 ARG A O 1
ATOM 671 N N . THR A 1 89 ? -6.229 17.847 11.188 1.00 74.25 89 THR A N 1
ATOM 672 C CA . THR A 1 89 ? -5.955 18.963 12.108 1.00 74.25 89 THR A CA 1
ATOM 673 C C . THR A 1 89 ? -4.924 19.939 11.551 1.00 74.25 89 THR A C 1
ATOM 675 O O . THR A 1 89 ? -5.067 21.140 11.754 1.00 74.25 89 THR A O 1
ATOM 678 N N . ALA A 1 90 ? -3.906 19.448 10.841 1.00 74.50 90 ALA A N 1
ATOM 679 C CA . ALA A 1 90 ? -2.852 20.273 10.256 1.00 74.50 90 ALA A CA 1
ATOM 680 C C . ALA A 1 90 ? -3.273 20.954 8.941 1.00 74.50 90 ALA A C 1
ATOM 682 O O . ALA A 1 90 ? -2.774 22.037 8.640 1.00 74.50 90 ALA A O 1
ATOM 683 N N . PHE A 1 91 ? -4.186 20.341 8.178 1.00 62.81 91 PHE A N 1
ATOM 684 C CA . PHE A 1 91 ? -4.675 20.850 6.892 1.00 62.81 91 PHE A CA 1
ATOM 685 C C . PHE A 1 91 ? -6.203 20.658 6.789 1.00 62.81 91 PHE A C 1
ATOM 687 O O . PHE A 1 91 ? -6.648 19.689 6.168 1.00 62.81 91 PHE A O 1
ATOM 694 N N . PRO A 1 92 ? -7.000 21.514 7.458 1.00 53.41 92 PRO A N 1
ATOM 695 C CA . PRO A 1 92 ? -8.459 21.396 7.503 1.00 53.41 92 PRO A CA 1
ATOM 696 C C . PRO A 1 92 ? -9.150 21.639 6.155 1.00 53.41 92 PRO A C 1
ATOM 698 O O . PRO A 1 92 ? -8.645 22.464 5.357 1.00 53.41 92 PRO A O 1
#

Sequence (92 aa):
SHVGYPADFGGLRPTWQNAISFDGDNSQPDSNQSIYHWGDVAVGQSGGAFWAWWSGVPHAVSVQSAHDSGRNYASGGSFIPNLINQARTAFP